Protein AF-A0A138AEJ7-F1 (afdb_monomer_lite)

Structure (mmCIF, N/CA/C/O backbone):
data_AF-A0A138AEJ7-F1
#
_entry.id   AF-A0A138AEJ7-F1
#
loop_
_atom_site.group_PDB
_atom_site.id
_atom_site.type_s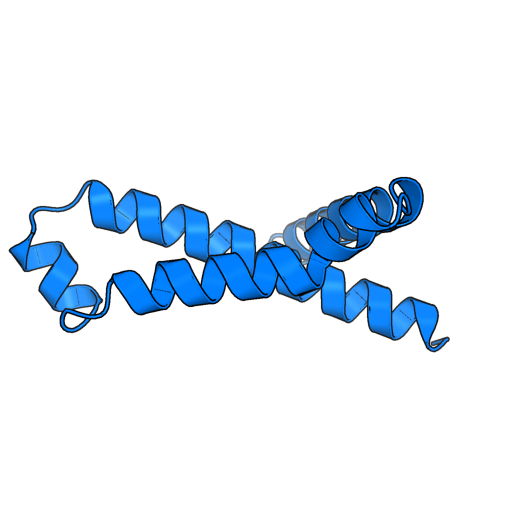ymbol
_atom_site.label_atom_id
_atom_site.label_alt_id
_atom_site.label_comp_id
_atom_site.label_asym_id
_atom_site.label_entity_id
_atom_site.label_seq_id
_atom_site.pdbx_PDB_ins_code
_atom_site.Cartn_x
_atom_site.Cartn_y
_atom_site.Cartn_z
_atom_site.occupancy
_atom_site.B_iso_or_equiv
_atom_site.auth_seq_id
_atom_site.auth_comp_id
_atom_site.auth_asym_id
_atom_site.auth_atom_id
_atom_site.pdbx_PDB_model_num
ATOM 1 N N . MET A 1 1 ? 24.515 4.284 -7.435 1.00 59.75 1 MET A N 1
ATOM 2 C CA . MET A 1 1 ? 23.050 4.355 -7.546 1.00 59.75 1 MET A CA 1
ATOM 3 C C . MET A 1 1 ? 22.742 5.287 -8.688 1.00 59.75 1 MET A C 1
ATOM 5 O O . MET A 1 1 ? 23.290 6.384 -8.716 1.00 59.75 1 MET A O 1
ATOM 9 N N . THR A 1 2 ? 22.018 4.800 -9.686 1.00 79.50 2 THR A N 1
ATOM 10 C CA . THR A 1 2 ? 21.469 5.653 -10.745 1.00 79.50 2 THR A CA 1
ATOM 11 C C . THR A 1 2 ? 20.149 6.261 -10.261 1.00 79.50 2 THR A C 1
ATOM 13 O O . THR A 1 2 ? 19.523 5.696 -9.370 1.00 79.50 2 THR A O 1
ATOM 16 N N . GLU A 1 3 ? 19.686 7.372 -10.843 1.00 82.25 3 GLU A N 1
ATOM 17 C CA . GLU A 1 3 ? 18.376 7.963 -10.485 1.00 82.25 3 GLU A CA 1
ATOM 18 C C . GLU A 1 3 ? 17.214 6.961 -10.637 1.00 82.25 3 GLU A C 1
ATOM 20 O O . GLU A 1 3 ? 16.223 7.032 -9.916 1.00 82.25 3 GLU A O 1
ATOM 25 N N . LEU A 1 4 ? 17.354 5.987 -11.544 1.00 79.50 4 LEU A N 1
ATOM 26 C CA . LEU A 1 4 ? 16.387 4.905 -11.745 1.00 79.50 4 LEU A CA 1
ATOM 27 C C . LEU A 1 4 ? 16.394 3.869 -10.614 1.00 79.50 4 LEU A C 1
ATOM 29 O O . LEU A 1 4 ? 15.351 3.276 -10.331 1.00 79.50 4 LEU A O 1
ATOM 33 N N . ASP A 1 5 ? 17.552 3.637 -9.989 1.00 85.62 5 ASP A N 1
ATOM 34 C CA . ASP A 1 5 ? 17.652 2.766 -8.815 1.00 85.62 5 ASP A CA 1
ATOM 35 C C . ASP A 1 5 ? 17.012 3.455 -7.602 1.00 85.62 5 ASP A C 1
ATOM 37 O O . ASP A 1 5 ? 16.241 2.831 -6.879 1.00 85.62 5 ASP A O 1
ATOM 41 N N . ASP A 1 6 ? 17.246 4.760 -7.431 1.00 92.75 6 ASP A N 1
ATOM 42 C CA . ASP A 1 6 ? 16.658 5.550 -6.340 1.00 92.75 6 ASP A CA 1
ATOM 43 C C . ASP A 1 6 ? 15.125 5.646 -6.451 1.00 92.75 6 ASP A C 1
ATOM 45 O O . ASP A 1 6 ? 14.412 5.522 -5.445 1.00 92.75 6 ASP A O 1
ATOM 49 N N . ASP A 1 7 ? 14.594 5.824 -7.668 1.00 96.06 7 ASP A N 1
ATOM 50 C CA . ASP A 1 7 ? 13.146 5.792 -7.920 1.00 96.06 7 ASP A CA 1
ATOM 51 C C . ASP A 1 7 ? 12.563 4.401 -7.637 1.00 96.06 7 ASP A C 1
ATOM 53 O O . ASP A 1 7 ? 11.530 4.294 -6.972 1.00 96.06 7 ASP A O 1
ATOM 57 N N . LEU A 1 8 ? 13.249 3.327 -8.056 1.00 97.25 8 LEU A N 1
ATOM 58 C CA . LEU A 1 8 ? 12.804 1.953 -7.810 1.00 97.25 8 LEU A CA 1
ATOM 59 C C . LEU A 1 8 ? 12.692 1.664 -6.308 1.00 97.25 8 LEU A C 1
ATOM 61 O O . LEU A 1 8 ? 11.655 1.172 -5.863 1.00 97.25 8 LEU A O 1
ATOM 65 N N . GLU A 1 9 ? 13.724 1.998 -5.529 1.00 97.44 9 GLU A N 1
ATOM 66 C CA . GLU A 1 9 ? 13.733 1.809 -4.073 1.00 97.44 9 GLU A CA 1
ATOM 67 C C . GLU A 1 9 ? 12.624 2.623 -3.396 1.00 97.44 9 GLU A C 1
ATOM 69 O O . GLU A 1 9 ? 11.869 2.107 -2.565 1.00 97.44 9 GLU A O 1
ATOM 74 N N . THR A 1 10 ? 12.459 3.886 -3.798 1.00 96.94 10 THR A N 1
ATOM 75 C CA . THR A 1 10 ? 11.426 4.769 -3.240 1.00 96.94 10 THR A CA 1
ATOM 76 C C . THR A 1 10 ? 10.024 4.238 -3.535 1.00 96.94 10 THR A C 1
ATOM 78 O O . THR A 1 10 ? 9.182 4.136 -2.635 1.00 96.94 10 THR A O 1
ATOM 81 N N . ARG A 1 11 ? 9.755 3.849 -4.785 1.00 98.25 11 ARG A N 1
ATOM 82 C CA . ARG A 1 11 ? 8.466 3.281 -5.200 1.00 98.25 11 ARG A CA 1
ATOM 83 C C . ARG A 1 11 ? 8.189 1.947 -4.520 1.00 98.25 11 ARG A C 1
ATOM 85 O O . ARG A 1 11 ? 7.053 1.718 -4.102 1.00 98.25 11 ARG A O 1
ATOM 92 N N . ALA A 1 12 ? 9.202 1.096 -4.363 1.00 98.00 12 ALA A N 1
ATOM 93 C CA . ALA A 1 12 ? 9.079 -0.179 -3.666 1.00 98.00 12 ALA A CA 1
ATOM 94 C C . ALA A 1 12 ? 8.716 0.032 -2.188 1.00 98.00 12 ALA A C 1
ATOM 96 O O . ALA A 1 12 ? 7.762 -0.570 -1.691 1.00 98.00 12 ALA A O 1
ATOM 97 N N . ALA A 1 13 ? 9.388 0.958 -1.498 1.00 96.62 13 ALA A N 1
ATOM 98 C CA . ALA A 1 13 ? 9.046 1.328 -0.127 1.00 96.62 13 ALA A CA 1
ATOM 99 C C . ALA A 1 13 ? 7.603 1.859 -0.012 1.00 96.62 13 ALA A C 1
ATOM 101 O O . ALA A 1 13 ? 6.851 1.438 0.871 1.00 96.62 13 ALA A O 1
ATOM 102 N N . LEU A 1 14 ? 7.171 2.723 -0.937 1.00 97.50 14 LEU A N 1
ATOM 103 C CA . LEU A 1 14 ? 5.797 3.241 -0.979 1.00 97.50 14 LEU A CA 1
ATOM 104 C C . LEU A 1 14 ? 4.762 2.141 -1.246 1.00 97.50 14 LEU A C 1
ATOM 106 O O . LEU A 1 14 ? 3.696 2.136 -0.627 1.00 97.50 14 LEU A O 1
ATOM 110 N N . TYR A 1 15 ? 5.077 1.178 -2.112 1.00 97.81 15 TYR A N 1
ATOM 111 C CA . TYR A 1 15 ? 4.219 0.021 -2.356 1.00 97.81 15 TYR A CA 1
ATOM 112 C C . TYR A 1 15 ? 4.020 -0.805 -1.079 1.00 97.81 15 TYR A C 1
ATOM 114 O O . TYR A 1 15 ? 2.898 -1.206 -0.763 1.00 97.81 15 TYR A O 1
ATOM 122 N N . ARG A 1 16 ? 5.077 -0.988 -0.276 1.00 96.12 16 ARG A N 1
ATOM 123 C CA . ARG A 1 16 ? 4.972 -1.658 1.030 1.00 96.12 16 ARG A CA 1
ATOM 124 C C . ARG A 1 16 ? 4.091 -0.881 2.002 1.00 96.12 16 ARG A C 1
ATOM 126 O O . ARG A 1 16 ? 3.225 -1.478 2.640 1.00 96.12 16 ARG A O 1
ATOM 133 N N . VAL A 1 17 ? 4.250 0.442 2.083 1.00 95.75 17 VAL A N 1
ATOM 134 C CA . VAL A 1 17 ? 3.380 1.294 2.915 1.00 95.75 17 VAL A CA 1
ATOM 135 C C . VAL A 1 17 ? 1.916 1.133 2.507 1.00 95.75 17 VAL A C 1
ATOM 137 O O . VAL A 1 17 ? 1.060 0.953 3.371 1.00 95.75 17 VAL A O 1
ATOM 140 N N . MET A 1 18 ? 1.625 1.122 1.204 1.00 96.12 18 MET A N 1
ATOM 141 C CA . MET A 1 18 ? 0.279 0.864 0.689 1.00 96.12 18 MET A CA 1
ATOM 142 C C . MET A 1 18 ? -0.261 -0.494 1.158 1.00 96.12 18 MET A C 1
ATOM 144 O O . MET A 1 18 ? -1.375 -0.547 1.681 1.00 96.12 18 MET A O 1
ATOM 148 N N . GLN A 1 19 ? 0.519 -1.576 1.035 1.00 95.19 19 GLN A N 1
ATOM 149 C CA . GLN A 1 19 ? 0.088 -2.909 1.472 1.00 95.19 19 GLN A CA 1
ATOM 150 C C . GLN A 1 19 ? -0.248 -2.945 2.967 1.00 95.19 19 GLN A C 1
ATOM 152 O O . GLN A 1 19 ? -1.300 -3.467 3.352 1.00 95.19 19 GLN A O 1
ATOM 157 N N . GLN A 1 20 ? 0.614 -2.358 3.800 1.00 94.88 20 GLN A N 1
ATOM 158 C CA . GLN A 1 20 ? 0.425 -2.324 5.249 1.00 94.88 20 GLN A CA 1
ATOM 159 C C . GLN A 1 20 ? -0.752 -1.430 5.650 1.00 94.88 20 GLN A C 1
ATOM 161 O O . GLN A 1 20 ? -1.569 -1.823 6.481 1.00 94.88 20 GLN A O 1
ATOM 166 N N . ALA A 1 21 ? -0.918 -0.269 5.012 1.00 93.56 21 ALA A N 1
ATOM 167 C CA . ALA A 1 21 ? -2.065 0.608 5.239 1.00 93.56 21 ALA A CA 1
ATOM 168 C C . ALA A 1 21 ? -3.386 -0.068 4.834 1.00 93.56 21 ALA A C 1
ATOM 170 O O . ALA A 1 21 ? -4.376 0.010 5.563 1.00 93.56 21 ALA A O 1
ATOM 171 N N . ALA A 1 22 ? -3.401 -0.802 3.717 1.00 91.06 22 ALA A N 1
ATOM 172 C CA . ALA A 1 22 ? -4.559 -1.582 3.292 1.00 91.06 22 ALA A CA 1
ATOM 173 C C . ALA A 1 22 ? -4.874 -2.731 4.269 1.00 91.06 22 ALA A C 1
ATOM 175 O O . ALA A 1 22 ? -6.045 -2.983 4.566 1.00 91.06 22 ALA A O 1
ATOM 176 N N . ALA A 1 23 ? -3.853 -3.419 4.791 1.00 93.19 23 ALA A N 1
ATOM 177 C CA . ALA A 1 23 ? -4.018 -4.447 5.817 1.00 93.19 23 ALA A CA 1
ATOM 178 C C . AL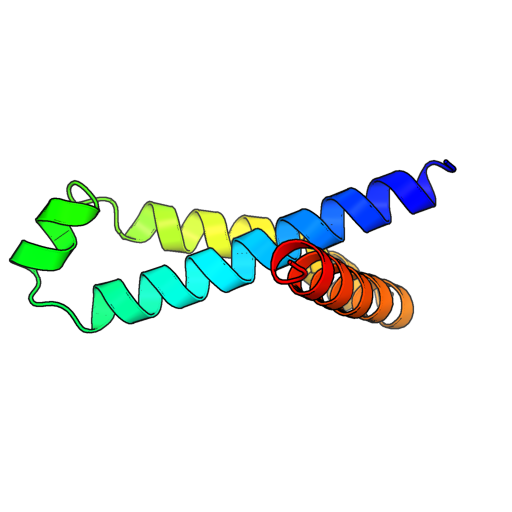A A 1 23 ? -4.572 -3.862 7.124 1.00 93.19 23 ALA A C 1
ATOM 180 O O . ALA A 1 23 ? -5.566 -4.370 7.646 1.00 93.19 23 ALA A O 1
ATOM 181 N N . LEU A 1 24 ? -4.006 -2.748 7.594 1.00 93.31 24 LEU A N 1
ATOM 182 C CA . LEU A 1 24 ? -4.487 -2.027 8.769 1.00 93.31 24 LEU A CA 1
ATOM 183 C C . LEU A 1 24 ? -5.937 -1.571 8.593 1.00 93.31 24 LEU A C 1
ATOM 185 O O . LEU A 1 24 ? -6.752 -1.786 9.484 1.00 93.31 24 LEU A O 1
ATOM 189 N N . HIS A 1 25 ? -6.297 -1.001 7.440 1.00 91.81 25 HIS A N 1
ATOM 190 C CA . HIS A 1 25 ? -7.676 -0.603 7.167 1.00 91.81 25 HIS A CA 1
ATOM 191 C C . HIS A 1 25 ? -8.645 -1.792 7.285 1.00 91.81 25 HIS A C 1
ATOM 193 O O . HIS A 1 25 ? -9.695 -1.665 7.915 1.00 91.81 25 HIS A O 1
ATOM 199 N N . ARG A 1 26 ? -8.291 -2.964 6.733 1.00 91.88 26 ARG A N 1
ATOM 200 C CA . ARG A 1 26 ? -9.106 -4.187 6.868 1.00 91.88 26 ARG A CA 1
ATOM 201 C C . ARG A 1 26 ? -9.248 -4.629 8.325 1.00 91.88 26 ARG A C 1
ATOM 203 O O . ARG A 1 26 ? -10.358 -4.962 8.731 1.00 91.88 26 ARG A O 1
ATOM 210 N N . LEU A 1 27 ? -8.168 -4.586 9.106 1.00 94.25 27 LEU A N 1
ATOM 211 C CA . LEU A 1 27 ? -8.211 -4.887 10.541 1.00 94.25 27 LEU A CA 1
ATOM 212 C C . LEU A 1 27 ? -9.095 -3.890 11.300 1.00 94.25 27 LEU A C 1
ATOM 214 O O . LEU A 1 27 ? -9.917 -4.284 12.115 1.00 94.25 27 LEU A O 1
ATOM 218 N N . LEU A 1 28 ? -9.009 -2.597 10.995 1.00 93.12 28 LEU A N 1
ATOM 219 C CA . LEU A 1 28 ? -9.870 -1.584 11.608 1.00 93.12 28 LEU A CA 1
ATOM 220 C C . LEU A 1 28 ? -11.345 -1.757 11.222 1.00 93.12 28 LEU A C 1
ATOM 222 O O . LEU A 1 28 ? -12.221 -1.451 12.024 1.00 93.12 28 LEU A O 1
ATOM 226 N N . CYS A 1 29 ? -11.638 -2.242 10.011 1.00 91.00 29 CYS A N 1
ATOM 227 C CA . CYS A 1 29 ? -13.000 -2.585 9.591 1.00 91.00 29 CYS A CA 1
ATOM 228 C C . CYS A 1 29 ? -13.593 -3.779 10.344 1.00 91.00 29 CYS A C 1
ATOM 230 O O . CYS A 1 29 ? -14.816 -3.864 10.414 1.00 91.00 29 CYS A O 1
ATOM 232 N N . SER A 1 30 ? -12.775 -4.700 10.861 1.00 95.00 30 SER A N 1
ATOM 233 C CA . SER A 1 30 ? -13.273 -5.868 11.598 1.00 95.00 30 SER A CA 1
ATOM 234 C C . SER A 1 30 ? -13.497 -5.597 13.088 1.00 95.00 30 SER A C 1
ATOM 236 O O . SER A 1 30 ? -14.105 -6.419 13.773 1.00 95.00 30 SER A O 1
ATOM 238 N N . LEU A 1 31 ? -13.041 -4.450 13.599 1.00 94.06 31 LEU A N 1
ATOM 239 C CA . LEU A 1 31 ? -13.249 -4.044 14.987 1.00 94.06 31 LEU A CA 1
ATOM 240 C C . LEU A 1 31 ? -14.638 -3.423 15.211 1.00 94.06 31 LEU A C 1
ATOM 242 O O . LEU A 1 31 ? -15.194 -2.792 14.308 1.00 94.06 31 LEU A O 1
ATOM 246 N N . PRO A 1 32 ? -15.173 -3.494 16.448 1.00 95.75 32 PRO A N 1
ATOM 247 C CA . PRO A 1 32 ? -16.295 -2.654 16.853 1.00 95.75 32 PRO A CA 1
ATOM 248 C C . PRO A 1 32 ? -15.996 -1.162 16.599 1.00 95.75 32 PRO A C 1
ATOM 250 O O . PRO A 1 32 ? -14.859 -0.736 16.837 1.00 95.75 32 PRO A O 1
ATOM 253 N N . PRO A 1 33 ? -16.984 -0.338 16.189 1.00 90.25 33 PRO A N 1
ATOM 254 C CA . PRO A 1 33 ? -16.756 1.062 15.814 1.00 90.25 33 PRO A CA 1
ATOM 255 C C . PRO A 1 33 ? -16.009 1.887 16.870 1.00 90.25 33 PRO A C 1
ATOM 257 O O . PRO A 1 33 ? -15.077 2.618 16.537 1.00 90.25 33 PRO A O 1
ATOM 260 N N . ASP A 1 34 ? -16.349 1.717 18.149 1.00 94.12 34 ASP A N 1
ATOM 261 C CA . ASP A 1 34 ? -15.691 2.430 19.250 1.00 94.12 34 ASP A CA 1
ATOM 262 C C . ASP A 1 34 ? -14.230 2.007 19.441 1.00 94.12 34 ASP A C 1
ATOM 264 O O . ASP A 1 34 ? -13.379 2.831 19.777 1.00 94.12 34 ASP A O 1
ATOM 268 N N . ALA A 1 35 ? -13.913 0.730 19.206 1.00 94.25 35 ALA A N 1
ATOM 269 C CA . ALA A 1 35 ? -12.544 0.230 19.274 1.00 94.25 35 ALA A CA 1
ATOM 270 C C . ALA A 1 35 ? -11.710 0.760 18.101 1.00 94.25 35 ALA A C 1
ATOM 272 O O . ALA A 1 35 ? -10.610 1.263 18.316 1.00 94.25 35 ALA A O 1
ATOM 273 N N . ALA A 1 36 ? -12.260 0.740 16.883 1.00 92.81 36 ALA A N 1
ATOM 274 C CA . ALA A 1 36 ? -11.613 1.345 15.722 1.00 92.81 36 ALA A CA 1
ATOM 275 C C . ALA A 1 36 ? -11.360 2.847 15.941 1.00 92.81 36 ALA A C 1
ATOM 277 O O . ALA A 1 36 ? -10.255 3.325 15.694 1.00 92.81 36 ALA A O 1
ATOM 278 N N . LYS A 1 37 ? -12.344 3.579 16.484 1.00 92.75 37 LYS A N 1
ATOM 279 C CA . LYS A 1 37 ? -12.228 5.012 16.796 1.00 92.75 37 LYS A CA 1
ATOM 280 C C . LYS A 1 37 ? -11.151 5.308 17.842 1.00 92.75 37 LYS A C 1
ATOM 282 O O . LYS A 1 37 ? -10.466 6.318 17.719 1.00 92.75 37 LYS A O 1
ATOM 287 N N . ARG A 1 38 ? -10.967 4.442 18.845 1.00 94.06 38 ARG A N 1
ATOM 288 C CA . ARG A 1 38 ? -9.877 4.579 19.832 1.00 94.06 38 ARG A CA 1
ATOM 289 C C . ARG A 1 38 ? -8.493 4.473 19.199 1.00 94.06 38 ARG A C 1
ATOM 291 O O . ARG A 1 38 ? -7.590 5.169 19.643 1.00 94.06 38 ARG A O 1
ATOM 298 N N . VAL A 1 39 ? -8.333 3.627 18.182 1.00 91.31 39 VAL A N 1
ATOM 299 C CA . VAL A 1 39 ? -7.056 3.468 17.470 1.00 91.31 39 VAL A CA 1
ATOM 300 C C . VAL A 1 39 ? -6.806 4.636 16.519 1.00 91.31 39 VAL A C 1
ATOM 302 O O . VAL A 1 39 ? -5.697 5.151 16.459 1.00 91.31 39 VAL A O 1
ATOM 305 N N . THR A 1 40 ? -7.827 5.064 15.776 1.00 90.12 40 THR A N 1
ATOM 306 C CA . THR A 1 40 ? -7.666 6.069 14.713 1.00 90.12 40 THR A CA 1
ATOM 307 C C . THR A 1 40 ? -7.873 7.509 15.169 1.00 90.12 40 THR A C 1
ATOM 309 O O . THR A 1 40 ? -7.733 8.420 14.361 1.00 90.12 40 THR A O 1
ATOM 312 N N . GLY A 1 41 ? -8.318 7.742 16.406 1.00 90.50 41 GLY A N 1
ATOM 313 C CA . GLY A 1 41 ? -8.824 9.055 16.824 1.00 90.50 41 GLY A CA 1
ATOM 314 C C . GLY A 1 41 ? -10.098 9.485 16.080 1.00 90.50 41 GLY A C 1
ATOM 315 O O . GLY A 1 41 ? -10.524 10.628 16.196 1.00 90.50 41 GLY A O 1
ATOM 316 N N . GLY A 1 42 ? -10.726 8.576 15.324 1.00 84.44 42 GLY A N 1
ATOM 317 C CA . GLY A 1 42 ? -11.823 8.875 14.402 1.00 84.44 42 GLY A CA 1
ATOM 318 C C . GLY A 1 42 ? -11.389 9.119 12.955 1.00 84.44 42 GLY A C 1
ATOM 319 O O . GLY A 1 42 ? -12.248 9.149 12.080 1.00 84.44 42 GLY A O 1
ATOM 320 N N . GLU A 1 43 ? -10.091 9.197 12.660 1.00 87.38 43 GLU A N 1
ATOM 321 C CA . GLU A 1 43 ? -9.568 9.534 11.328 1.00 87.38 43 GLU A CA 1
ATOM 322 C C . GLU A 1 43 ? -9.286 8.299 10.460 1.00 87.38 43 GLU A C 1
ATOM 324 O O . GLU A 1 43 ? -8.239 8.160 9.829 1.00 87.38 43 GLU A O 1
ATOM 329 N N . LYS A 1 44 ? -10.231 7.357 10.406 1.00 84.06 44 LYS A N 1
ATOM 330 C CA . LYS A 1 44 ? -10.061 6.137 9.599 1.00 84.06 44 LYS 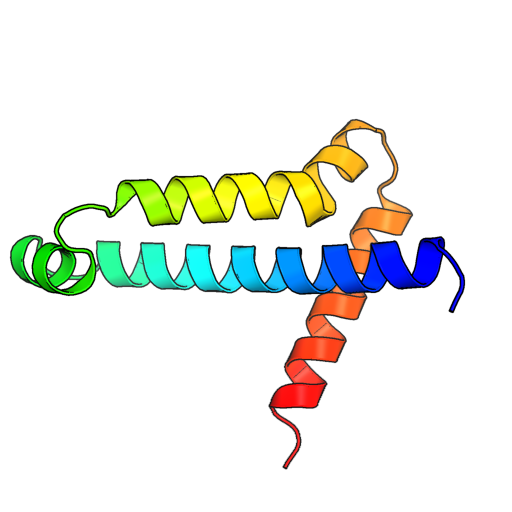A CA 1
ATOM 331 C C . LYS A 1 44 ? -9.851 6.447 8.108 1.00 84.06 44 LYS A C 1
ATOM 333 O O . LYS A 1 44 ? -9.063 5.771 7.449 1.00 84.06 44 LYS A O 1
ATOM 338 N N . ASP A 1 45 ? -10.501 7.488 7.597 1.00 88.00 45 ASP A N 1
ATOM 339 C CA . ASP A 1 45 ? -10.412 7.885 6.188 1.00 88.00 45 ASP A CA 1
ATOM 340 C C . ASP A 1 45 ? -9.014 8.390 5.800 1.00 88.00 45 ASP A C 1
ATOM 342 O O . ASP A 1 45 ? -8.606 8.245 4.645 1.00 88.00 45 ASP A O 1
ATOM 346 N N . ALA A 1 46 ? -8.236 8.906 6.759 1.00 88.06 46 ALA A N 1
ATOM 347 C CA . ALA A 1 46 ? -6.855 9.317 6.521 1.00 88.06 46 ALA A CA 1
ATOM 348 C C . ALA A 1 46 ? -5.966 8.122 6.132 1.00 88.06 46 ALA A C 1
ATOM 350 O O . ALA A 1 46 ? -5.102 8.256 5.265 1.00 88.06 46 ALA A O 1
ATOM 351 N N . ILE A 1 47 ? -6.224 6.936 6.699 1.00 89.25 47 ILE A N 1
ATOM 352 C CA . ILE A 1 47 ? -5.507 5.695 6.360 1.00 89.25 47 ILE A CA 1
ATOM 353 C C . ILE A 1 47 ? -5.828 5.276 4.924 1.00 89.25 47 ILE A C 1
ATOM 355 O O . ILE A 1 47 ? -4.925 4.939 4.159 1.00 89.25 47 ILE A O 1
ATOM 359 N N . SER A 1 48 ? -7.102 5.348 4.531 1.00 88.12 48 SER A N 1
ATOM 360 C CA . SER A 1 48 ? -7.537 5.057 3.160 1.00 88.12 48 SER A CA 1
ATOM 361 C C . SER A 1 48 ? -6.919 6.024 2.149 1.00 88.12 48 SER A C 1
ATOM 363 O O . SER A 1 48 ? -6.444 5.605 1.092 1.00 88.12 48 SER A O 1
ATOM 365 N N . LEU A 1 49 ? -6.871 7.317 2.482 1.00 92.75 49 LEU A N 1
ATOM 366 C CA . LEU A 1 49 ? -6.249 8.339 1.643 1.00 92.75 49 LEU A CA 1
ATOM 367 C C . LEU A 1 49 ? -4.737 8.121 1.502 1.00 92.75 49 LEU A C 1
ATOM 369 O O . LEU A 1 49 ? -4.203 8.243 0.400 1.00 92.75 49 LEU A O 1
ATOM 373 N N . LEU A 1 50 ? -4.053 7.774 2.594 1.00 92.94 50 LEU A N 1
ATOM 374 C CA . LEU A 1 50 ? -2.629 7.449 2.585 1.00 92.94 50 LEU A CA 1
ATOM 375 C C . LEU A 1 50 ? -2.348 6.228 1.703 1.00 92.94 50 LEU A C 1
ATOM 377 O O . LEU A 1 50 ? -1.495 6.308 0.820 1.00 92.94 50 LEU A O 1
ATOM 381 N N . ALA A 1 51 ? -3.109 5.142 1.871 1.00 93.06 51 ALA A N 1
ATOM 382 C CA . ALA A 1 51 ? -2.971 3.940 1.049 1.00 93.06 51 ALA A CA 1
ATOM 383 C C . ALA A 1 51 ? -3.166 4.246 -0.445 1.00 93.06 51 ALA A C 1
ATOM 385 O O . ALA A 1 51 ? -2.375 3.801 -1.274 1.00 93.06 51 ALA A O 1
ATOM 386 N N . SER A 1 52 ? -4.177 5.054 -0.782 1.00 94.88 52 SER A N 1
ATOM 387 C CA . SER A 1 52 ? -4.455 5.481 -2.157 1.00 94.88 52 SER A CA 1
ATOM 388 C C . SER A 1 52 ? -3.305 6.294 -2.762 1.00 94.88 52 SER A C 1
ATOM 390 O O . SER A 1 52 ? -2.857 6.009 -3.873 1.00 94.88 52 SER A O 1
ATOM 392 N N . ARG A 1 53 ? -2.755 7.260 -2.014 1.00 95.88 53 ARG A N 1
ATOM 393 C CA . ARG A 1 53 ? -1.604 8.062 -2.463 1.00 95.88 53 ARG A CA 1
ATOM 394 C C . ARG A 1 53 ? -0.373 7.195 -2.701 1.00 95.88 53 ARG A C 1
ATOM 396 O O . ARG A 1 53 ? 0.244 7.318 -3.751 1.00 95.88 53 ARG A O 1
ATOM 403 N N . CYS A 1 54 ? -0.059 6.298 -1.769 1.00 96.56 54 CYS A N 1
ATOM 404 C CA . CYS A 1 54 ? 1.061 5.369 -1.905 1.00 96.56 54 CYS A CA 1
ATOM 405 C C . CYS A 1 54 ? 0.864 4.381 -3.064 1.00 96.56 54 CYS A C 1
ATOM 407 O O . CYS A 1 54 ? 1.830 4.041 -3.743 1.00 96.56 54 CYS A O 1
ATOM 409 N N . LEU A 1 55 ? -0.368 3.935 -3.338 1.00 96.69 55 LEU A N 1
ATOM 410 C CA . LEU A 1 55 ? -0.665 3.111 -4.514 1.00 96.69 55 LEU A CA 1
ATOM 411 C C . LEU A 1 55 ? -0.376 3.873 -5.810 1.00 96.69 55 LEU A C 1
ATOM 413 O O . LEU A 1 55 ? 0.268 3.343 -6.717 1.00 96.69 55 LEU A O 1
ATOM 417 N N . TRP A 1 56 ? -0.844 5.121 -5.876 1.00 97.69 56 TRP A N 1
ATOM 418 C CA . TRP A 1 56 ? -0.652 5.976 -7.038 1.00 97.69 56 TRP A CA 1
ATOM 419 C C . TRP A 1 56 ? 0.820 6.206 -7.345 1.00 97.69 56 TRP A C 1
ATOM 421 O O . TRP A 1 56 ? 1.243 5.976 -8.470 1.00 97.69 56 TRP A O 1
ATOM 431 N N . THR A 1 57 ? 1.592 6.619 -6.341 1.00 96.56 57 THR A N 1
ATOM 432 C CA . THR A 1 57 ? 3.003 6.982 -6.507 1.00 96.56 57 THR A CA 1
ATOM 433 C C . THR A 1 57 ? 3.943 5.789 -6.609 1.00 96.56 57 THR A C 1
ATOM 435 O O . THR A 1 57 ? 5.098 5.978 -6.970 1.00 96.56 57 THR A O 1
ATOM 438 N N . SER A 1 58 ? 3.486 4.575 -6.294 1.00 97.12 58 SER A N 1
ATOM 439 C CA . SER A 1 58 ? 4.298 3.368 -6.453 1.00 97.12 58 SER A CA 1
ATOM 440 C C . SER A 1 58 ? 4.124 2.731 -7.827 1.00 97.12 58 SER A C 1
ATOM 442 O O . SER A 1 58 ? 5.114 2.527 -8.526 1.00 97.12 58 SER A O 1
ATOM 444 N N . THR A 1 59 ? 2.886 2.400 -8.215 1.00 98.06 59 THR A N 1
ATOM 445 C CA . THR A 1 59 ? 2.629 1.501 -9.356 1.00 98.06 59 THR A CA 1
ATOM 446 C C . THR A 1 59 ? 1.450 1.898 -10.237 1.00 98.06 59 THR A C 1
ATOM 448 O O . THR A 1 59 ? 1.451 1.555 -11.421 1.00 98.06 59 THR A O 1
ATOM 451 N N . ALA A 1 60 ? 0.421 2.576 -9.718 1.00 97.31 60 ALA A N 1
ATOM 452 C CA . ALA A 1 60 ? -0.768 2.834 -10.533 1.00 97.31 60 ALA A CA 1
ATOM 453 C C . ALA A 1 60 ? -0.507 3.869 -11.639 1.00 97.31 60 ALA A C 1
ATOM 455 O O . ALA A 1 60 ? -1.004 3.691 -12.751 1.00 97.31 60 ALA A O 1
ATOM 456 N N . ASP A 1 61 ? 0.331 4.880 -11.388 1.00 98.00 61 ASP A N 1
ATOM 457 C CA . ASP A 1 61 ? 0.753 5.836 -12.416 1.00 98.00 61 ASP A CA 1
ATOM 458 C C . ASP A 1 61 ? 1.563 5.164 -13.541 1.00 98.00 61 ASP A C 1
ATOM 460 O O . ASP A 1 61 ? 1.370 5.475 -14.716 1.00 98.00 61 ASP A O 1
ATOM 464 N N . LEU A 1 62 ? 2.438 4.212 -13.201 1.00 97.50 62 LEU A N 1
ATOM 465 C CA . LEU A 1 62 ? 3.204 3.412 -14.163 1.00 97.50 62 LEU A CA 1
ATOM 466 C C . LEU A 1 62 ? 2.285 2.553 -15.028 1.00 97.50 62 LEU A C 1
ATOM 468 O O . LEU A 1 62 ? 2.401 2.544 -16.253 1.00 97.50 62 LEU A O 1
ATOM 472 N N . ASN A 1 63 ? 1.325 1.873 -14.401 1.00 97.38 63 ASN A N 1
ATOM 473 C CA . ASN A 1 63 ? 0.357 1.051 -15.118 1.00 97.38 63 ASN A CA 1
ATOM 474 C C . ASN A 1 63 ? -0.517 1.880 -16.062 1.00 97.38 63 ASN A C 1
ATOM 476 O O . ASN A 1 63 ? -0.770 1.447 -17.184 1.00 97.38 63 ASN A O 1
ATOM 480 N N . GLN A 1 64 ? -0.927 3.084 -15.657 1.00 97.81 64 GLN A N 1
ATOM 481 C CA . GLN A 1 64 ? -1.666 3.993 -16.534 1.00 97.81 64 GLN A CA 1
ATOM 482 C C . GLN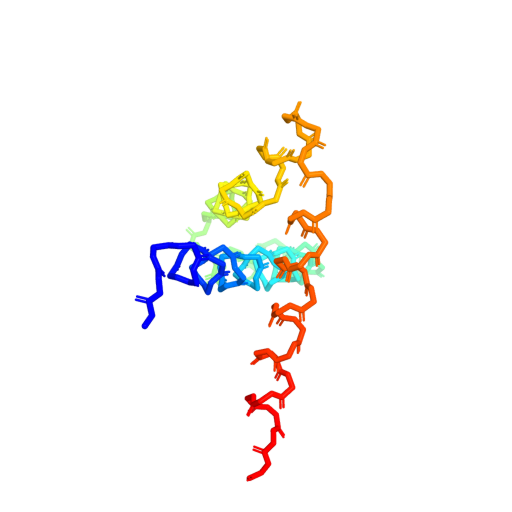 A 1 64 ? -0.833 4.450 -17.742 1.00 97.81 64 GLN A C 1
ATOM 484 O O . GLN A 1 64 ? -1.384 4.645 -18.824 1.00 97.81 64 GLN A O 1
ATOM 489 N N . ARG A 1 65 ? 0.483 4.612 -17.574 1.00 97.44 65 ARG A N 1
ATOM 490 C CA . ARG A 1 65 ? 1.421 4.975 -18.649 1.00 97.44 65 ARG A CA 1
ATOM 491 C C . ARG A 1 65 ? 1.834 3.795 -19.540 1.00 97.44 65 ARG A C 1
ATOM 493 O O . ARG A 1 65 ? 2.530 4.006 -20.528 1.00 97.44 65 ARG A O 1
ATOM 500 N N . GLY A 1 66 ? 1.407 2.571 -19.221 1.00 98.06 66 GLY A N 1
ATOM 501 C CA . GLY A 1 66 ? 1.797 1.352 -19.939 1.00 98.06 66 GLY A CA 1
ATOM 502 C C . GLY A 1 66 ? 3.171 0.797 -19.540 1.00 98.06 66 GLY A C 1
ATOM 503 O O . GLY A 1 66 ? 3.669 -0.140 -20.161 1.00 98.06 66 GLY A O 1
ATOM 504 N N . GLU A 1 67 ? 3.790 1.330 -18.484 1.00 97.62 67 GLU A N 1
ATOM 505 C CA . GLU A 1 67 ? 5.116 0.941 -17.986 1.00 97.62 67 GLU A CA 1
ATOM 506 C C . GLU A 1 67 ? 5.050 -0.315 -17.093 1.00 97.62 67 GLU A C 1
ATOM 508 O O . GLU A 1 67 ? 5.637 -0.386 -16.012 1.00 97.62 67 GLU A O 1
ATOM 513 N N . HIS A 1 68 ? 4.315 -1.335 -17.541 1.00 97.75 68 HIS A N 1
ATOM 514 C CA . HIS A 1 68 ? 3.983 -2.525 -16.748 1.00 97.75 68 HIS A CA 1
ATOM 515 C C . HIS A 1 68 ? 5.213 -3.303 -16.270 1.00 97.75 68 HIS A C 1
ATOM 517 O O . HIS A 1 68 ? 5.234 -3.793 -15.145 1.00 97.75 68 HIS A O 1
ATOM 523 N N . ALA A 1 69 ? 6.259 -3.387 -17.098 1.00 97.81 69 ALA A N 1
ATOM 524 C CA . ALA A 1 69 ? 7.497 -4.067 -16.725 1.00 97.81 69 ALA A CA 1
ATOM 525 C C . ALA A 1 69 ? 8.204 -3.370 -15.552 1.00 97.81 69 ALA A C 1
ATOM 527 O O . ALA A 1 69 ? 8.750 -4.036 -14.675 1.00 97.81 69 ALA A O 1
ATOM 528 N N . TYR A 1 70 ? 8.174 -2.035 -15.504 1.00 97.75 70 TYR A N 1
ATOM 529 C CA . TYR A 1 70 ? 8.770 -1.304 -14.390 1.00 97.75 70 TYR A CA 1
ATOM 530 C C . TYR A 1 70 ? 7.896 -1.380 -13.136 1.00 97.75 70 TYR A C 1
ATOM 532 O O . TYR A 1 70 ? 8.415 -1.622 -12.050 1.00 97.75 70 TYR A O 1
ATOM 540 N N . ALA A 1 71 ? 6.568 -1.305 -13.286 1.00 98.06 71 ALA A N 1
ATOM 541 C CA . ALA A 1 71 ? 5.641 -1.558 -12.181 1.00 98.06 71 ALA A CA 1
ATOM 542 C C . ALA A 1 71 ? 5.849 -2.954 -11.564 1.00 98.06 71 ALA A C 1
ATOM 544 O O . ALA A 1 71 ? 5.840 -3.095 -10.344 1.00 98.06 71 ALA A O 1
ATOM 545 N N . GLN A 1 72 ? 6.100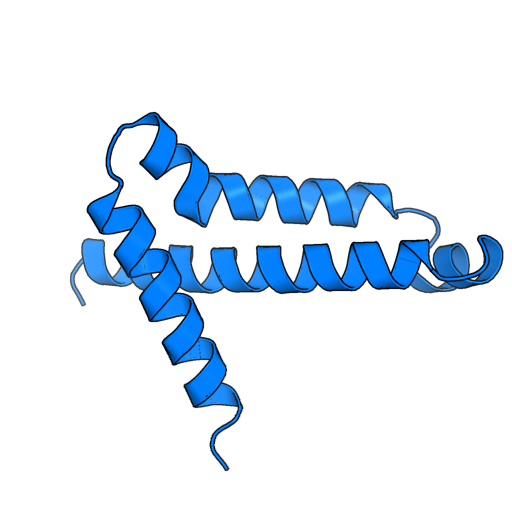 -3.972 -12.391 1.00 98.31 72 GLN A N 1
ATOM 546 C CA . GLN A 1 72 ? 6.407 -5.322 -11.926 1.00 98.31 72 GLN A CA 1
ATOM 547 C C . GLN A 1 72 ? 7.718 -5.369 -11.123 1.00 98.31 72 GLN A C 1
ATOM 549 O O . GLN A 1 72 ? 7.738 -5.936 -10.033 1.00 98.31 72 GLN A O 1
ATOM 554 N N . ARG A 1 73 ? 8.778 -4.693 -11.589 1.00 98.19 73 ARG A N 1
ATOM 555 C CA . ARG A 1 73 ? 10.043 -4.574 -10.839 1.00 98.19 73 ARG A CA 1
ATOM 556 C C . ARG A 1 73 ? 9.863 -3.894 -9.480 1.00 98.19 73 ARG A C 1
ATOM 558 O O . ARG A 1 73 ? 10.480 -4.316 -8.509 1.00 98.19 73 ARG A O 1
ATOM 565 N N . VAL A 1 74 ? 9.009 -2.869 -9.389 1.00 98.31 74 VAL A N 1
ATOM 566 C CA . VAL A 1 74 ? 8.665 -2.213 -8.110 1.00 98.31 74 VAL A CA 1
ATOM 567 C C . VAL A 1 74 ? 8.039 -3.211 -7.133 1.00 98.31 74 VAL A C 1
ATOM 569 O O . VAL A 1 74 ? 8.391 -3.224 -5.955 1.00 98.31 74 VAL A O 1
ATOM 572 N N . ILE A 1 75 ? 7.127 -4.060 -7.614 1.00 98.06 75 ILE A N 1
ATOM 573 C CA . ILE A 1 75 ? 6.454 -5.081 -6.797 1.00 98.06 75 ILE A CA 1
ATOM 574 C C . ILE A 1 75 ? 7.450 -6.146 -6.324 1.00 98.06 75 ILE A C 1
ATOM 576 O O . ILE A 1 75 ? 7.446 -6.502 -5.147 1.00 98.06 75 ILE A O 1
ATOM 580 N N . GLU A 1 76 ? 8.309 -6.632 -7.219 1.00 98.12 76 GLU A N 1
ATOM 581 C CA . GLU A 1 76 ? 9.349 -7.617 -6.900 1.00 98.12 76 GLU A CA 1
ATOM 582 C C . GLU A 1 76 ? 10.321 -7.070 -5.856 1.00 98.12 76 GLU A C 1
ATOM 584 O O . GLU A 1 76 ? 10.526 -7.696 -4.816 1.00 98.12 76 GLU A O 1
ATOM 589 N N . ARG A 1 77 ? 10.822 -5.846 -6.055 1.00 97.81 77 ARG A N 1
ATOM 590 C CA . ARG A 1 77 ? 11.730 -5.214 -5.096 1.00 97.81 77 ARG A CA 1
ATOM 591 C C . ARG A 1 77 ? 11.066 -4.973 -3.741 1.00 97.81 77 ARG A C 1
ATOM 593 O O . ARG A 1 77 ? 11.680 -5.174 -2.698 1.00 97.81 77 ARG A O 1
ATOM 600 N N . ALA A 1 78 ? 9.790 -4.595 -3.726 1.00 97.25 78 ALA A N 1
ATOM 601 C CA . ALA A 1 78 ? 9.031 -4.465 -2.486 1.00 97.25 78 ALA A CA 1
ATOM 602 C C . ALA A 1 78 ? 8.909 -5.797 -1.723 1.00 97.25 78 ALA A C 1
ATOM 604 O O . ALA A 1 78 ? 8.905 -5.787 -0.490 1.00 97.25 78 ALA A O 1
ATOM 605 N N . ALA A 1 79 ? 8.814 -6.925 -2.435 1.00 96.31 79 ALA A N 1
ATOM 606 C CA . ALA A 1 79 ? 8.802 -8.254 -1.831 1.00 96.31 79 ALA A CA 1
ATOM 607 C C . ALA A 1 79 ? 10.178 -8.635 -1.260 1.00 96.31 79 ALA A C 1
ATOM 609 O O . ALA A 1 79 ? 10.248 -9.128 -0.136 1.00 96.31 79 ALA A O 1
ATOM 610 N N . GLU A 1 80 ? 11.267 -8.343 -1.976 1.00 96.44 80 GLU A N 1
ATOM 611 C CA . GLU A 1 80 ? 12.637 -8.535 -1.478 1.00 96.44 80 GLU A CA 1
ATOM 612 C C . GLU A 1 80 ? 12.887 -7.738 -0.193 1.00 96.44 80 GLU A C 1
ATOM 614 O O . GLU A 1 80 ? 13.298 -8.303 0.816 1.00 96.44 80 GLU A O 1
ATOM 619 N N . LEU A 1 81 ? 12.531 -6.449 -0.184 1.00 93.56 81 LEU A N 1
ATOM 620 C CA . LEU A 1 81 ? 12.643 -5.583 0.994 1.00 93.56 81 LEU A CA 1
ATOM 621 C C . LEU A 1 81 ? 11.836 -6.093 2.198 1.00 93.56 81 LEU A C 1
ATOM 623 O O . LEU A 1 81 ? 12.174 -5.793 3.343 1.00 93.56 81 LEU A O 1
ATOM 627 N N . ALA A 1 82 ? 10.727 -6.798 1.964 1.00 91.25 82 ALA A N 1
ATOM 628 C CA . ALA A 1 82 ? 9.966 -7.425 3.040 1.00 91.25 82 ALA A CA 1
ATOM 629 C C . ALA A 1 82 ? 10.707 -8.649 3.596 1.00 91.25 82 ALA A C 1
ATOM 631 O O . ALA A 1 82 ? 10.859 -8.755 4.809 1.00 91.25 82 ALA A O 1
ATOM 632 N N . ALA A 1 83 ? 11.235 -9.506 2.720 1.00 91.56 83 ALA A N 1
ATOM 633 C CA . ALA A 1 83 ? 12.022 -10.670 3.116 1.00 91.56 83 ALA A CA 1
ATOM 634 C C . ALA A 1 83 ? 13.317 -10.283 3.857 1.00 91.56 83 ALA A C 1
ATOM 636 O O . ALA A 1 83 ? 13.674 -10.926 4.840 1.00 91.56 83 ALA A O 1
ATOM 637 N N . GLU A 1 84 ? 13.988 -9.204 3.441 1.00 90.38 84 GLU A N 1
ATOM 638 C CA . GLU A 1 84 ? 15.184 -8.667 4.107 1.00 90.38 84 GLU A CA 1
ATOM 639 C C . GLU A 1 84 ? 14.913 -8.236 5.560 1.00 90.38 84 GLU A C 1
ATOM 641 O O . GLU A 1 84 ? 15.788 -8.371 6.409 1.00 90.38 84 GLU A O 1
ATOM 646 N N . GLN A 1 85 ? 13.709 -7.742 5.873 1.00 80.31 85 GLN A N 1
ATOM 647 C CA . GLN A 1 85 ? 13.336 -7.332 7.237 1.00 80.31 85 GLN A CA 1
ATOM 648 C C . GLN A 1 85 ? 12.924 -8.496 8.143 1.00 80.31 85 GLN A C 1
ATOM 650 O O . GLN A 1 85 ? 12.912 -8.343 9.363 1.00 80.31 85 GLN A O 1
ATOM 655 N N . GLU A 1 86 ? 12.554 -9.631 7.555 1.00 76.69 86 GLU A N 1
ATOM 656 C CA . GLU A 1 86 ? 12.183 -10.855 8.272 1.00 76.69 86 GLU A CA 1
ATOM 657 C C . GLU A 1 86 ? 13.380 -11.801 8.470 1.00 76.69 86 GLU A C 1
ATOM 659 O O . GLU A 1 86 ? 13.278 -12.780 9.214 1.00 76.69 86 GLU A O 1
ATOM 664 N N . ALA A 1 87 ? 14.517 -11.514 7.827 1.00 64.88 87 ALA A N 1
ATOM 665 C CA . ALA A 1 87 ? 15.756 -12.250 8.019 1.00 64.88 87 ALA A CA 1
ATOM 666 C C . ALA A 1 87 ? 16.343 -11.980 9.429 1.00 64.88 87 ALA A C 1
ATOM 668 O O . ALA A 1 87 ? 16.358 -10.827 9.865 1.00 64.88 87 ALA A O 1
ATOM 669 N N . PRO 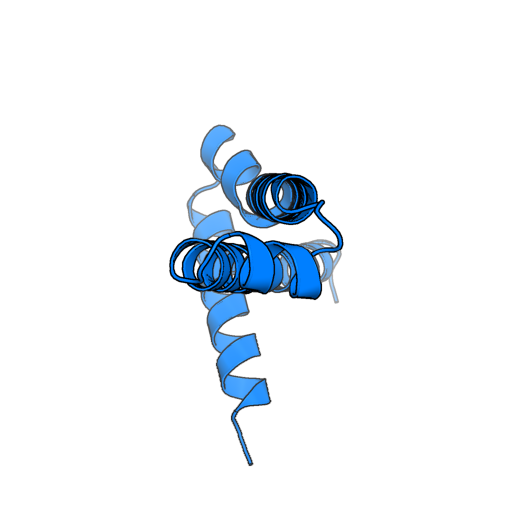A 1 88 ? 16.787 -13.028 10.151 1.00 49.72 88 PRO A N 1
ATOM 670 C CA . PRO A 1 88 ? 17.261 -12.942 11.537 1.00 49.72 88 PRO A CA 1
ATOM 671 C C . PRO A 1 88 ? 18.589 -12.195 11.711 1.00 49.72 88 PRO A C 1
ATOM 673 O O . PRO A 1 88 ? 19.433 -12.237 10.786 1.00 49.72 88 PRO A O 1
#

Foldseek 3Di:
DDVLVVLLLVLLVLLLLLVVLVVVLVVLVVDDVVVSCVVCVVVSVVSVVSSVVSCCSRAPVCVVVVVVVSSVSSPVVNVVVVVVVVDD

pLDDT: mean 92.42, std 8.14, range [49.72, 98.31]

Sequence (88 aa):
MTELDDDLETRAALYRVMQQAAALHRLLCSLPPDAAKRVTGGEKDAISLLASRCLWTSTADLNQRGEHAYAQRVIERAAELAAEQEAP

Secondary structure (DSSP, 8-state):
--HHHHHHHHHHHHHHHHHHHHHHHHHHHHS-HHHHHHHHTT-HHHHHHHHHHHHIIIIIHHHHTT-HHHHHHHHHHHHHHHHHHH--

Radius of gyration: 15.22 Å; chains: 1; bounding box: 40×22×40 Å

Organism: NCBI:txid239498